Protein AF-A0A958VCL0-F1 (afdb_monomer_lite)

Radius of gyration: 38.36 Å; chains: 1; bounding box: 98×42×83 Å

pLDDT: mean 77.46, std 17.25, range [38.25, 96.06]

Structure (mmCIF, N/CA/C/O backbone):
data_AF-A0A958VCL0-F1
#
_entry.id   AF-A0A958VCL0-F1
#
loop_
_atom_site.group_PDB
_atom_site.id
_atom_site.type_symbol
_atom_site.label_atom_id
_atom_site.label_alt_id
_atom_site.label_comp_id
_atom_site.label_asym_id
_atom_site.label_entity_id
_atom_site.label_seq_id
_atom_site.pdbx_PDB_ins_code
_atom_site.Cartn_x
_atom_site.Cartn_y
_atom_site.Cartn_z
_atom_site.occupancy
_atom_site.B_iso_or_equiv
_atom_site.auth_seq_id
_atom_site.auth_comp_id
_atom_site.auth_asym_id
_atom_site.auth_atom_id
_atom_site.pdbx_PDB_model_num
ATOM 1 N N . MET A 1 1 ? -57.423 8.570 54.992 1.00 38.25 1 MET A N 1
ATOM 2 C CA . MET A 1 1 ? -57.822 9.938 55.390 1.00 38.25 1 MET A CA 1
ATOM 3 C C . MET A 1 1 ? -57.022 10.957 54.572 1.00 38.25 1 MET A C 1
ATOM 5 O O . MET A 1 1 ? -55.964 11.388 55.007 1.00 38.25 1 MET A O 1
ATOM 9 N N . LYS A 1 2 ? -57.457 11.276 53.342 1.00 40.41 2 LYS A N 1
ATOM 10 C CA . LYS A 1 2 ? -56.871 12.360 52.530 1.00 40.41 2 LYS A CA 1
ATOM 11 C C . LYS A 1 2 ? -57.623 13.644 52.895 1.00 40.41 2 LYS A C 1
ATOM 13 O O . LYS A 1 2 ? -58.824 13.718 52.662 1.00 40.41 2 LYS A O 1
ATOM 18 N N . LYS A 1 3 ? -56.954 14.612 53.524 1.00 39.50 3 LYS A N 1
ATOM 19 C CA . LYS A 1 3 ? -57.560 15.912 53.841 1.00 39.50 3 LYS A CA 1
ATOM 20 C C . LYS A 1 3 ? -57.598 16.754 52.563 1.00 39.50 3 LYS A C 1
ATOM 22 O O . LYS A 1 3 ? -56.600 17.357 52.193 1.00 39.50 3 LYS A O 1
ATOM 27 N N . ILE A 1 4 ? -58.740 16.740 51.881 1.00 46.19 4 ILE A N 1
ATOM 28 C CA . ILE A 1 4 ? -59.075 17.684 50.812 1.00 46.19 4 ILE A CA 1
ATOM 29 C C . ILE A 1 4 ? -59.425 19.003 51.504 1.00 46.19 4 ILE A C 1
ATOM 31 O O . ILE A 1 4 ? -60.492 19.133 52.100 1.00 46.19 4 ILE A O 1
ATOM 35 N N . PHE A 1 5 ? -58.494 19.957 51.501 1.00 42.44 5 PHE A N 1
ATOM 36 C CA . PHE A 1 5 ? -58.774 21.324 51.934 1.00 42.44 5 PHE A CA 1
ATOM 37 C C . PHE A 1 5 ? -59.496 22.043 50.793 1.00 42.44 5 PHE A C 1
ATOM 39 O O . PHE A 1 5 ? -58.883 22.644 49.918 1.00 42.44 5 PHE A O 1
ATOM 46 N N . CYS A 1 6 ? -60.822 21.923 50.789 1.00 41.34 6 CYS A N 1
ATOM 47 C CA . CYS A 1 6 ? -61.700 22.707 49.936 1.00 41.34 6 CYS A CA 1
ATOM 48 C C . CYS A 1 6 ? -61.980 24.029 50.662 1.00 41.34 6 CYS A C 1
ATOM 50 O O . CYS A 1 6 ? -62.889 24.114 51.486 1.00 41.34 6 CYS A O 1
ATOM 52 N N . LEU A 1 7 ? -61.152 25.049 50.425 1.00 40.72 7 LEU A N 1
ATOM 53 C CA . LEU A 1 7 ? -61.446 26.409 50.879 1.00 40.72 7 LEU A CA 1
ATOM 54 C C . LEU A 1 7 ? -62.560 26.973 49.990 1.00 40.72 7 LEU A C 1
ATOM 56 O O . LEU A 1 7 ? -62.317 27.537 48.928 1.00 40.72 7 LEU A O 1
ATOM 60 N N . CYS A 1 8 ? -63.803 26.767 50.428 1.00 47.94 8 CYS A N 1
ATOM 61 C CA . CYS A 1 8 ? -64.981 27.445 49.901 1.00 47.94 8 CYS A CA 1
ATOM 62 C C . CYS A 1 8 ? -64.910 28.938 50.251 1.00 47.94 8 CYS A C 1
ATOM 64 O O . CYS A 1 8 ? -65.458 29.371 51.261 1.00 47.94 8 CYS A O 1
ATOM 66 N N . ALA A 1 9 ? -64.258 29.731 49.402 1.00 40.62 9 ALA A N 1
ATOM 67 C CA . ALA A 1 9 ? -64.477 31.170 49.344 1.00 40.62 9 ALA A CA 1
ATOM 68 C C . ALA A 1 9 ? -65.571 31.446 48.302 1.00 40.62 9 ALA A C 1
ATOM 70 O O . ALA A 1 9 ? -65.333 31.512 47.104 1.00 40.62 9 ALA A O 1
ATOM 71 N N . THR A 1 10 ? -66.795 31.455 48.819 1.00 56.41 10 THR A N 1
ATOM 72 C CA . THR A 1 10 ? -67.977 32.221 48.406 1.00 56.41 10 THR A CA 1
ATOM 73 C C . THR A 1 10 ? -67.937 32.971 47.060 1.00 56.41 10 THR A C 1
ATOM 75 O O . THR A 1 10 ? -67.138 33.886 46.889 1.00 56.41 10 THR A O 1
ATOM 78 N N . ILE A 1 11 ? -68.981 32.711 46.256 1.00 47.19 11 ILE A N 1
ATOM 79 C CA . ILE A 1 11 ? -69.617 33.559 45.220 1.00 47.19 11 ILE A CA 1
ATOM 80 C C . ILE A 1 11 ? -69.426 33.065 43.773 1.00 47.19 11 ILE A C 1
ATOM 82 O O . ILE A 1 11 ? -68.390 33.244 43.155 1.00 47.19 11 ILE A O 1
ATOM 86 N N . ALA A 1 12 ? -70.535 32.516 43.261 1.00 46.03 12 ALA A N 1
ATOM 87 C CA . ALA A 1 12 ? -71.034 32.580 41.887 1.00 46.03 12 ALA A CA 1
ATOM 88 C C . ALA A 1 12 ? -70.181 32.017 40.727 1.00 46.03 12 ALA A C 1
ATOM 90 O O . ALA A 1 12 ? -69.169 32.571 40.327 1.00 46.03 12 ALA A O 1
ATOM 91 N N . PHE A 1 13 ? -70.795 31.028 40.068 1.00 46.78 13 PHE A N 1
ATOM 92 C CA . PHE A 1 13 ? -70.632 30.638 38.664 1.00 46.78 13 PHE A CA 1
ATOM 93 C C . PHE A 1 13 ? -69.370 29.862 38.245 1.00 46.78 13 PHE A C 1
ATOM 95 O O . PHE A 1 13 ? -68.238 30.292 38.399 1.00 46.78 13 PHE A O 1
ATOM 102 N N . LEU A 1 14 ? -69.662 28.735 37.579 1.00 38.41 14 LEU A N 1
ATOM 103 C CA . LEU A 1 14 ? -68.785 27.823 36.839 1.00 38.41 14 LEU A CA 1
ATOM 104 C C . LEU A 1 14 ? -67.966 26.846 37.694 1.00 38.41 14 LEU A C 1
ATOM 106 O O . LEU A 1 14 ? -66.845 27.086 38.127 1.00 38.41 14 LEU A O 1
ATOM 110 N N . TRP A 1 15 ? -68.569 25.666 37.854 1.00 43.88 15 TRP A N 1
ATOM 111 C CA . TRP A 1 15 ? -67.950 24.403 38.239 1.00 43.88 15 TRP A CA 1
ATOM 112 C C . TRP A 1 15 ? -66.799 24.055 37.274 1.00 43.88 15 TRP A C 1
ATOM 114 O O . TRP A 1 15 ? -66.959 23.296 36.324 1.00 43.88 15 TRP A O 1
ATOM 124 N N . ALA A 1 16 ? -65.620 24.613 37.521 1.00 40.88 16 ALA A N 1
ATOM 125 C CA . ALA A 1 16 ? -64.364 24.075 37.028 1.00 40.88 16 ALA A CA 1
ATOM 126 C C . ALA A 1 16 ? -63.578 23.584 38.243 1.00 40.88 16 ALA A C 1
ATOM 128 O O . ALA A 1 16 ? -62.664 24.237 38.742 1.00 40.88 16 ALA A O 1
ATOM 129 N N . CYS A 1 17 ? -63.970 22.414 38.753 1.00 41.34 17 CYS A N 1
ATOM 130 C CA . CYS A 1 17 ? -63.070 21.617 39.570 1.00 41.34 17 CYS A CA 1
ATOM 131 C C . CYS A 1 17 ? -61.956 21.156 38.624 1.00 41.34 17 CYS A C 1
ATOM 133 O O . CYS A 1 17 ? -62.102 20.156 37.925 1.00 41.34 17 CYS A O 1
ATOM 135 N N . GLY A 1 18 ? -60.893 21.955 38.513 1.00 42.78 18 GLY A N 1
ATOM 136 C CA . GLY A 1 18 ? -59.684 21.546 37.819 1.00 42.78 18 GLY A CA 1
ATOM 137 C C . GLY A 1 18 ? -59.125 20.338 38.553 1.00 42.78 18 GLY A C 1
ATOM 138 O O . GLY A 1 18 ? -58.501 20.478 39.603 1.00 42.78 18 GLY A O 1
ATOM 139 N N . THR A 1 19 ? -59.398 19.144 38.031 1.00 49.75 19 THR A N 1
ATOM 140 C CA . THR A 1 19 ? -58.640 17.937 38.357 1.00 49.75 19 THR A CA 1
ATOM 141 C C . THR A 1 19 ? -57.157 18.296 38.286 1.00 49.75 19 THR A C 1
ATOM 143 O O . THR A 1 19 ? -56.791 18.955 37.309 1.00 49.75 19 THR A O 1
ATOM 146 N N . PRO A 1 20 ? -56.301 17.923 39.262 1.00 48.69 20 PRO A N 1
ATOM 147 C CA . PRO A 1 20 ? -54.873 18.168 39.127 1.00 48.69 20 PRO A CA 1
ATOM 148 C C . PRO A 1 20 ? -54.431 17.538 37.810 1.00 48.69 20 PRO A C 1
ATOM 150 O O . PRO A 1 20 ? -54.529 16.323 37.632 1.00 48.69 20 PRO A O 1
ATOM 153 N N . THR A 1 21 ? -54.062 18.400 36.865 1.00 52.84 21 THR A N 1
ATOM 154 C CA . THR A 1 21 ? -53.603 18.033 35.530 1.00 52.84 21 THR A CA 1
ATOM 155 C C . THR A 1 21 ? -52.515 16.985 35.717 1.00 52.84 21 THR A C 1
ATOM 157 O O . THR A 1 21 ? -51.585 17.219 36.496 1.00 52.84 21 THR A O 1
ATOM 160 N N . GLU A 1 22 ? -52.669 15.807 35.103 1.00 53.75 22 GLU A N 1
ATOM 161 C CA . GLU A 1 22 ? -51.722 14.700 35.259 1.00 53.75 22 GLU A CA 1
ATOM 162 C C . GLU A 1 22 ? -50.287 15.211 35.061 1.00 53.75 22 GLU A C 1
ATOM 164 O O . GLU A 1 22 ? -49.902 15.591 33.959 1.00 53.75 22 GLU A O 1
ATOM 169 N N . GLY A 1 23 ? -49.505 15.266 36.146 1.00 60.97 23 GLY A N 1
ATOM 170 C CA . GLY A 1 23 ? -48.106 15.700 36.105 1.00 60.97 23 GLY A CA 1
ATOM 171 C C . GLY A 1 23 ? -47.673 16.722 37.157 1.00 60.97 23 GLY A C 1
ATOM 172 O O . GLY A 1 23 ? -46.465 16.889 37.312 1.00 60.97 23 GLY A O 1
ATOM 173 N N . GLN A 1 24 ? -48.586 17.369 37.894 1.00 77.19 24 GLN A N 1
ATOM 174 C CA . GLN A 1 24 ? -48.212 18.343 38.933 1.00 77.19 24 GLN A CA 1
ATOM 175 C C . GLN A 1 24 ? -47.886 17.690 40.288 1.00 77.19 24 GLN A C 1
ATOM 177 O O . GLN A 1 24 ? -48.572 16.763 40.716 1.00 77.19 24 GLN A O 1
ATOM 182 N N . CYS A 1 25 ? -46.867 18.196 40.987 1.00 85.06 25 CYS A N 1
ATOM 183 C CA . CYS A 1 25 ? -46.409 17.674 42.280 1.00 85.06 25 CYS A CA 1
ATOM 184 C C . CYS A 1 25 ? -45.915 18.787 43.216 1.00 85.06 25 CYS A C 1
ATOM 186 O O . CYS A 1 25 ? -45.552 19.873 42.769 1.00 85.06 25 CYS A O 1
ATOM 188 N N . THR A 1 26 ? -45.854 18.506 44.518 1.00 81.12 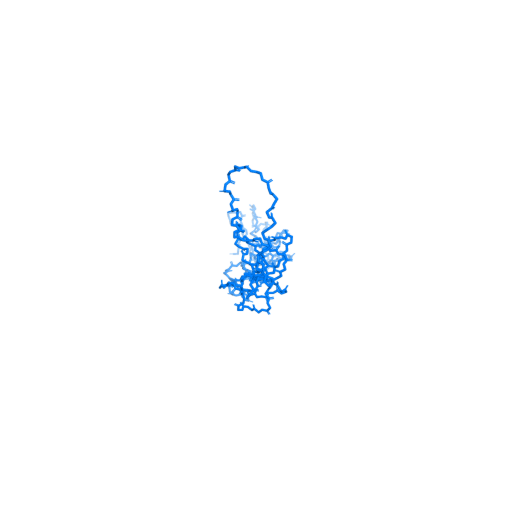26 THR A N 1
ATOM 189 C CA . THR A 1 26 ? -45.197 19.375 45.518 1.00 81.12 26 THR A CA 1
ATOM 190 C C . THR A 1 26 ? -44.029 18.692 46.228 1.00 81.12 26 THR A C 1
ATOM 192 O O . THR A 1 26 ? -43.156 19.363 46.774 1.00 81.12 26 THR A O 1
ATOM 195 N N . LYS A 1 27 ? -44.004 17.359 46.205 1.00 78.12 27 LYS A N 1
ATOM 196 C CA . LYS A 1 27 ? -42.970 16.491 46.776 1.00 78.12 27 LYS A CA 1
ATOM 197 C C . LYS A 1 27 ? -42.937 15.161 46.028 1.00 78.12 27 LYS A C 1
ATOM 199 O O . LYS A 1 27 ? -43.913 14.787 45.382 1.00 78.12 27 LYS A O 1
ATOM 204 N N . ASP A 1 28 ? -41.840 14.425 46.156 1.00 78.50 28 ASP A N 1
ATOM 205 C CA . ASP A 1 28 ? -41.588 13.202 45.376 1.00 78.50 28 ASP A CA 1
ATOM 206 C C . ASP A 1 28 ? -42.670 12.131 45.557 1.00 78.50 28 ASP A C 1
ATOM 208 O O . ASP A 1 28 ? -43.066 11.477 44.602 1.00 78.50 28 ASP A O 1
ATOM 212 N N . THR A 1 29 ? -43.245 12.014 46.757 1.00 79.75 29 THR A N 1
ATOM 213 C CA . THR A 1 29 ? -44.317 11.045 47.049 1.00 79.75 29 THR A CA 1
ATOM 214 C C . THR A 1 29 ? -45.622 11.310 46.297 1.00 79.75 29 THR A C 1
ATOM 216 O O . THR A 1 29 ? -46.523 10.472 46.318 1.00 79.75 29 THR A O 1
ATOM 219 N N . ASP A 1 30 ? -45.766 12.497 45.705 1.00 81.25 30 ASP A N 1
ATOM 220 C CA . ASP A 1 30 ? -46.919 12.848 44.876 1.00 81.25 30 ASP A CA 1
ATOM 221 C C . ASP A 1 30 ? -46.797 12.228 43.471 1.00 81.25 30 ASP A C 1
ATOM 223 O O . ASP A 1 30 ? -47.788 12.114 42.747 1.00 81.25 30 ASP A O 1
ATOM 227 N N . CYS A 1 31 ? -45.590 11.803 43.089 1.00 81.19 31 CYS A N 1
ATOM 228 C CA . CYS A 1 31 ? -45.293 11.212 41.800 1.00 81.19 31 CYS A CA 1
ATOM 229 C C . CYS A 1 31 ? -45.447 9.685 41.830 1.00 81.19 31 CYS A C 1
ATOM 231 O O . CYS A 1 31 ? -45.089 9.009 42.790 1.00 81.19 31 CYS A O 1
ATOM 233 N N . LYS A 1 32 ? -46.022 9.124 40.759 1.00 79.94 32 LYS A N 1
ATOM 234 C CA . LYS A 1 32 ? -46.177 7.670 40.598 1.00 79.94 32 LYS A CA 1
ATOM 235 C C . LYS A 1 32 ? -44.849 7.045 40.157 1.00 79.94 32 LYS A C 1
ATOM 237 O O . LYS A 1 32 ? -44.218 7.565 39.239 1.00 79.94 32 LYS A O 1
ATOM 242 N N . GLY A 1 33 ? -44.497 5.898 40.737 1.00 77.06 33 GLY A N 1
ATOM 243 C CA . GLY A 1 33 ? -43.255 5.179 40.429 1.00 77.06 33 GLY A CA 1
ATOM 244 C C . GLY A 1 33 ? -42.023 5.860 41.029 1.00 77.06 33 GLY A C 1
ATOM 245 O O . GLY A 1 33 ? -42.132 6.541 42.043 1.00 77.06 33 GLY A O 1
ATOM 246 N N . ASP A 1 34 ? -40.872 5.719 40.374 1.00 77.62 34 ASP A N 1
ATOM 247 C CA . ASP A 1 34 ? -39.578 6.258 40.834 1.00 77.62 34 ASP A CA 1
ATOM 248 C C . ASP A 1 34 ? -39.334 7.719 40.394 1.00 77.62 34 ASP A C 1
ATOM 250 O O . ASP A 1 34 ? -38.199 8.173 40.216 1.00 77.62 34 ASP A O 1
ATOM 254 N N . ARG A 1 35 ? -40.412 8.469 40.153 1.00 80.81 35 ARG A N 1
ATOM 255 C CA . ARG A 1 35 ? -40.385 9.859 39.676 1.00 80.81 35 ARG A CA 1
ATOM 256 C C . ARG A 1 35 ? -40.178 10.828 40.840 1.00 80.81 35 ARG A C 1
ATOM 258 O O . ARG A 1 35 ? -40.726 10.625 41.917 1.00 80.81 35 ARG A O 1
ATOM 265 N N . VAL A 1 36 ? -39.444 11.913 40.605 1.00 85.62 36 VAL A N 1
ATOM 266 C CA . VAL A 1 36 ? -39.191 12.975 41.597 1.00 85.62 36 VAL A CA 1
ATOM 267 C C . VAL A 1 36 ? -39.884 14.270 41.205 1.00 85.62 36 VAL A C 1
ATOM 269 O O . VAL A 1 36 ? -40.126 14.534 40.025 1.00 85.62 36 VAL A O 1
ATOM 272 N N . CYS A 1 37 ? -40.205 15.091 42.198 1.00 84.19 37 CYS A N 1
ATOM 273 C CA . CYS A 1 37 ? -40.873 16.357 41.995 1.00 84.19 37 CYS A CA 1
ATOM 274 C C . CYS A 1 37 ? -39.870 17.486 41.775 1.00 84.19 37 CYS A C 1
ATOM 276 O O . CYS A 1 37 ? -39.161 17.903 42.692 1.00 84.19 37 CYS A O 1
ATOM 278 N N . LYS A 1 38 ? -39.842 18.033 40.558 1.00 82.75 38 LYS A N 1
ATOM 279 C CA . LYS A 1 38 ? -38.954 19.139 40.203 1.00 82.75 38 LYS A CA 1
ATOM 280 C C . LYS A 1 38 ? -39.751 20.288 39.607 1.00 82.75 38 LYS A C 1
ATOM 282 O O . LYS A 1 38 ? -40.431 20.127 38.600 1.00 82.75 38 LYS A O 1
ATOM 287 N N . SER A 1 39 ? -39.665 21.457 40.241 1.00 79.56 39 SER A N 1
ATOM 288 C CA . SER A 1 39 ? -40.349 22.684 39.800 1.00 79.56 39 SER A CA 1
ATOM 289 C C . SER A 1 39 ? -41.853 22.501 39.566 1.00 79.56 39 SER A C 1
ATOM 291 O O . SER A 1 39 ? -42.417 23.049 38.623 1.00 79.56 39 SER A O 1
ATOM 293 N N . GLY A 1 40 ? -42.501 21.704 40.417 1.00 80.44 40 GLY A N 1
ATOM 294 C CA . GLY A 1 40 ? -43.935 21.451 40.328 1.00 80.44 40 GLY A CA 1
ATOM 295 C C . GLY A 1 40 ? -44.344 20.374 39.323 1.00 80.44 40 GLY A C 1
ATOM 296 O O . GLY A 1 40 ? -45.542 20.171 39.156 1.00 80.44 40 GLY A O 1
ATOM 297 N N . ALA A 1 41 ? -43.395 19.683 38.677 1.00 82.12 41 ALA A N 1
ATOM 298 C CA . ALA A 1 41 ? -43.659 18.602 37.731 1.00 82.12 41 ALA A CA 1
ATOM 299 C C . ALA A 1 41 ? -42.941 17.298 38.113 1.00 82.12 41 ALA A C 1
ATOM 301 O O . ALA A 1 41 ? -41.775 17.304 38.516 1.00 82.12 41 ALA A O 1
ATOM 302 N N . CYS A 1 42 ? -43.628 16.166 37.957 1.00 84.12 42 CYS A N 1
ATOM 303 C CA . CYS A 1 42 ? -43.010 14.854 38.129 1.00 84.12 42 CYS A CA 1
ATOM 304 C C . CYS A 1 42 ? -42.066 14.565 36.962 1.00 84.12 42 CYS A C 1
ATOM 306 O O . CYS A 1 42 ? -42.498 14.499 35.811 1.00 84.12 42 CYS A O 1
ATOM 308 N N . VAL A 1 43 ? -40.795 14.319 37.247 1.00 80.62 43 VAL A N 1
ATOM 309 C CA . VAL A 1 43 ? -39.790 13.921 36.255 1.00 80.62 43 VAL A CA 1
ATOM 310 C C . VAL A 1 43 ? -39.275 12.533 36.606 1.00 80.62 43 VAL A C 1
ATOM 312 O O . VAL A 1 43 ? -39.072 12.224 37.778 1.00 80.62 43 VAL A O 1
ATOM 315 N N . ASP A 1 44 ? -39.106 11.658 35.619 1.00 76.62 44 ASP A N 1
ATOM 316 C CA . ASP A 1 44 ? -38.486 10.360 35.883 1.00 76.62 44 ASP A CA 1
ATOM 317 C C . ASP A 1 44 ? -37.013 10.548 36.211 1.00 76.62 44 ASP A C 1
ATOM 319 O O . ASP A 1 44 ? -36.269 11.196 35.474 1.00 76.62 44 ASP A O 1
ATOM 323 N N . THR A 1 45 ? -36.589 9.932 37.310 1.00 62.44 45 THR A N 1
ATOM 324 C CA . THR A 1 45 ? -35.170 9.795 37.659 1.00 62.44 45 THR A CA 1
ATOM 325 C C . THR A 1 45 ? -34.426 8.914 36.653 1.00 62.44 45 THR A C 1
ATOM 327 O O . THR A 1 45 ? -33.205 8.996 36.542 1.00 62.44 45 THR A O 1
ATOM 330 N N . THR A 1 46 ? -35.174 8.118 35.883 1.00 54.97 46 THR A N 1
ATOM 331 C CA . THR A 1 46 ? -34.688 7.174 34.876 1.00 54.97 46 THR A CA 1
ATOM 332 C C . THR A 1 46 ? -35.026 7.570 33.437 1.00 54.97 46 THR A C 1
ATOM 334 O O . THR A 1 46 ? -34.544 6.906 32.520 1.00 54.97 46 THR A O 1
ATOM 337 N N . ASN A 1 47 ? -35.735 8.686 33.184 1.00 48.59 47 ASN A N 1
ATOM 338 C CA . ASN A 1 47 ? -35.815 9.245 31.827 1.00 48.59 47 ASN A CA 1
ATOM 339 C C . ASN A 1 47 ? -34.544 10.027 31.495 1.00 48.59 47 ASN A C 1
ATOM 341 O O . ASN A 1 47 ? -34.550 11.232 31.264 1.00 48.59 47 ASN A O 1
ATOM 345 N N . ASN A 1 48 ? -33.463 9.274 31.337 1.00 47.47 48 ASN A N 1
ATOM 346 C CA . ASN A 1 48 ? -32.618 9.481 30.177 1.00 47.47 48 ASN A CA 1
ATOM 347 C C . ASN A 1 48 ? -33.137 8.643 29.000 1.00 47.47 48 ASN A C 1
ATOM 349 O O . ASN A 1 48 ? -32.370 8.057 28.251 1.00 47.47 48 ASN A O 1
ATOM 353 N N . ASN A 1 49 ? -34.459 8.591 28.820 1.00 56.38 49 ASN A N 1
ATOM 354 C CA . ASN A 1 49 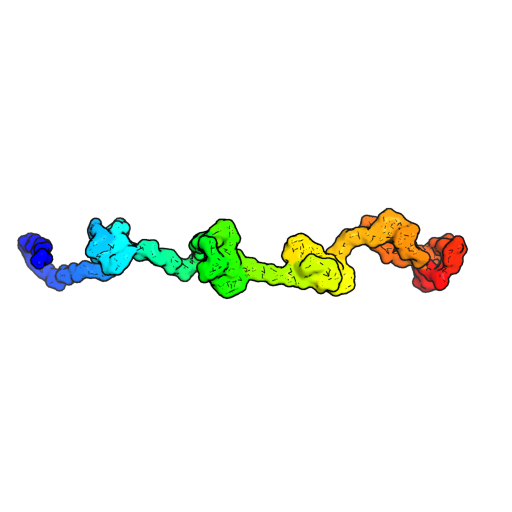? -35.049 8.180 27.559 1.00 56.38 49 ASN A CA 1
ATOM 355 C C . ASN A 1 49 ? -35.061 9.405 26.643 1.00 56.38 49 ASN A C 1
ATOM 357 O O . ASN A 1 49 ? -36.094 9.928 26.226 1.00 56.38 49 ASN A O 1
ATOM 361 N N . ASN A 1 50 ? -33.852 9.913 26.402 1.00 49.59 50 ASN A N 1
ATOM 362 C CA . ASN A 1 50 ? -33.603 10.828 25.323 1.00 49.59 50 ASN A CA 1
ATOM 363 C C . ASN A 1 50 ? -33.561 9.979 24.052 1.00 49.59 50 ASN A C 1
ATOM 365 O O . ASN A 1 50 ? -32.500 9.525 23.621 1.00 49.59 50 ASN A O 1
ATOM 369 N N . ASN A 1 51 ? -34.725 9.785 23.431 1.00 58.66 51 ASN A N 1
ATOM 370 C CA . ASN A 1 51 ? -34.781 9.622 21.983 1.00 58.66 51 ASN A CA 1
ATOM 371 C C . ASN A 1 51 ? -34.342 10.947 21.327 1.00 58.66 51 ASN A C 1
ATOM 373 O O . ASN A 1 51 ? -35.145 11.697 20.782 1.00 58.66 51 ASN A O 1
ATOM 377 N N . ASN A 1 52 ? -33.061 11.254 21.497 1.00 54.16 52 ASN A N 1
ATOM 378 C CA . ASN A 1 52 ? -32.241 12.181 20.744 1.00 54.16 52 ASN A CA 1
ATOM 379 C C . ASN A 1 52 ? -30.816 12.000 21.274 1.00 54.16 52 ASN A C 1
ATOM 381 O O . ASN A 1 52 ? -30.403 12.684 22.205 1.00 54.16 52 ASN A O 1
ATOM 385 N N . ASN A 1 53 ? -30.083 11.047 20.693 1.00 57.12 53 ASN A N 1
ATOM 386 C CA . ASN A 1 53 ? -28.622 11.092 20.634 1.00 57.12 53 ASN A CA 1
ATOM 387 C C . ASN A 1 53 ? -27.946 11.508 21.958 1.00 57.12 53 ASN A C 1
ATOM 389 O O . ASN A 1 53 ? -27.208 12.493 22.012 1.00 57.12 53 ASN A O 1
ATOM 393 N N . ASN A 1 54 ? -28.247 10.808 23.054 1.00 45.84 54 ASN A N 1
ATOM 394 C CA . ASN A 1 54 ? -27.548 11.043 24.305 1.00 45.84 54 ASN A CA 1
ATOM 395 C C . ASN A 1 54 ? -26.555 9.922 24.512 1.00 45.84 54 ASN A C 1
ATOM 397 O O . ASN A 1 54 ? -26.908 8.785 24.800 1.00 45.84 54 ASN A O 1
ATOM 401 N N . ASN A 1 55 ? -25.298 10.300 24.365 1.00 47.78 55 ASN A N 1
ATOM 402 C CA . ASN A 1 55 ? -24.132 9.692 24.967 1.00 47.78 55 ASN A CA 1
ATOM 403 C C . ASN A 1 55 ? -24.306 9.620 26.504 1.00 47.78 55 ASN A C 1
ATOM 405 O O . ASN A 1 55 ? -23.613 10.301 27.262 1.00 47.78 55 ASN A O 1
ATOM 409 N N . THR A 1 56 ? -25.281 8.835 26.962 1.00 52.22 56 THR A N 1
ATOM 410 C CA . THR A 1 56 ? -25.455 8.450 28.355 1.00 52.22 56 THR A CA 1
ATOM 411 C C . THR A 1 56 ? -24.321 7.498 28.641 1.00 52.22 56 THR A C 1
ATOM 413 O O . THR A 1 56 ? -24.243 6.439 28.020 1.00 52.22 56 THR A O 1
ATOM 416 N N . GLY A 1 57 ? -23.369 7.927 29.459 1.00 71.69 57 GLY A N 1
ATOM 417 C CA . GLY A 1 57 ? -22.146 7.165 29.584 1.00 71.69 57 GLY A CA 1
ATOM 418 C C . GLY A 1 57 ? -22.393 5.716 29.990 1.00 71.69 57 GLY A C 1
ATOM 419 O O . GLY A 1 57 ? -23.239 5.437 30.831 1.00 71.69 57 GLY A O 1
ATOM 420 N N . CYS A 1 58 ? -21.670 4.810 29.351 1.00 84.75 58 CYS A N 1
ATOM 421 C CA . CYS A 1 58 ? -21.716 3.380 29.620 1.00 84.75 58 CYS A CA 1
ATOM 422 C C . CYS A 1 58 ? -20.718 3.015 30.728 1.00 84.75 58 CYS A C 1
ATOM 424 O O . CYS A 1 58 ? -19.715 3.708 30.926 1.00 84.75 58 CYS A O 1
ATOM 426 N N . LYS A 1 59 ? -20.947 1.913 31.441 1.00 84.31 59 LYS A N 1
ATOM 427 C CA . LYS A 1 59 ? -19.923 1.298 32.309 1.00 84.31 59 LYS A CA 1
ATOM 428 C C . LYS A 1 59 ? -19.366 0.004 31.725 1.00 84.31 59 LYS A C 1
ATOM 430 O O . LYS A 1 59 ? -18.284 -0.422 32.121 1.00 84.31 59 LYS A O 1
ATOM 435 N N . SER A 1 60 ? -20.093 -0.603 30.795 1.00 81.44 60 SER A N 1
ATOM 436 C CA . SER A 1 60 ? -19.768 -1.877 30.161 1.00 81.44 60 SER A CA 1
ATOM 437 C C . SER A 1 60 ? -20.321 -1.950 28.734 1.00 81.44 60 SER A C 1
ATOM 439 O O . SER A 1 60 ? -21.235 -1.205 28.377 1.00 81.44 60 SER A O 1
ATOM 441 N N . ASP A 1 61 ? -19.770 -2.841 27.906 1.00 81.44 61 ASP A N 1
ATOM 442 C CA . ASP A 1 61 ? -20.167 -3.003 26.496 1.00 81.44 61 ASP A CA 1
ATOM 443 C C . ASP A 1 61 ? -21.637 -3.421 26.336 1.00 81.44 61 ASP A C 1
ATOM 445 O O . ASP A 1 61 ? -22.274 -3.086 25.342 1.00 81.44 61 ASP A O 1
ATOM 449 N N . GLN A 1 62 ? -22.197 -4.113 27.332 1.00 83.56 62 GLN A N 1
ATOM 450 C CA . GLN A 1 62 ? -23.586 -4.581 27.347 1.00 83.56 62 GLN A CA 1
ATOM 451 C C . GLN A 1 62 ? -24.607 -3.436 27.402 1.00 83.56 62 GLN A C 1
ATOM 453 O O . GLN A 1 62 ? -25.771 -3.640 27.068 1.00 83.56 62 GLN A O 1
ATOM 458 N N . GLU A 1 63 ? -24.184 -2.243 27.825 1.00 82.88 63 GLU A N 1
ATOM 459 C CA . GLU A 1 63 ? -25.016 -1.033 27.847 1.00 82.88 63 GLU A CA 1
ATOM 460 C C . GLU A 1 63 ? -25.043 -0.318 26.487 1.00 82.88 63 GLU A C 1
ATOM 462 O O . GLU A 1 63 ? -25.809 0.628 26.303 1.00 82.88 63 GLU A O 1
ATOM 467 N N . CYS A 1 64 ? -24.216 -0.757 25.534 1.00 83.56 64 CYS A N 1
ATOM 468 C CA . CYS A 1 64 ? -24.105 -0.166 24.209 1.00 83.56 64 CYS A CA 1
ATOM 469 C C . CYS A 1 64 ? -24.896 -0.953 23.156 1.00 83.56 64 CYS A C 1
ATOM 471 O O . CYS A 1 64 ? -25.142 -2.153 23.287 1.00 83.56 64 CYS A O 1
ATOM 473 N N . ALA A 1 65 ? -25.308 -0.269 22.083 1.00 82.50 65 ALA A N 1
ATOM 474 C CA . ALA A 1 65 ? -26.020 -0.914 20.984 1.00 82.50 65 ALA A CA 1
ATOM 475 C C . ALA A 1 65 ? -25.133 -1.961 20.288 1.00 82.50 65 ALA A C 1
ATOM 477 O O . ALA A 1 65 ? -23.903 -1.893 20.332 1.00 82.50 65 ALA A O 1
ATOM 478 N N . SER A 1 66 ? -25.747 -2.925 19.598 1.00 78.50 66 SER A N 1
ATOM 479 C CA . SER A 1 66 ? -25.006 -3.950 18.857 1.00 78.50 66 SER A CA 1
ATOM 480 C C . SER A 1 66 ? -23.980 -3.325 17.903 1.00 78.50 66 SER A C 1
ATOM 482 O O . SER A 1 66 ? -24.312 -2.448 17.107 1.00 78.50 66 SER A O 1
ATOM 484 N N . GLY A 1 67 ? -22.726 -3.780 17.986 1.00 73.81 67 GLY A N 1
ATOM 485 C CA . GLY A 1 67 ? -21.610 -3.213 17.218 1.00 73.81 67 GLY A CA 1
ATOM 486 C C . GLY A 1 67 ? -20.932 -2.000 17.870 1.00 73.81 67 GLY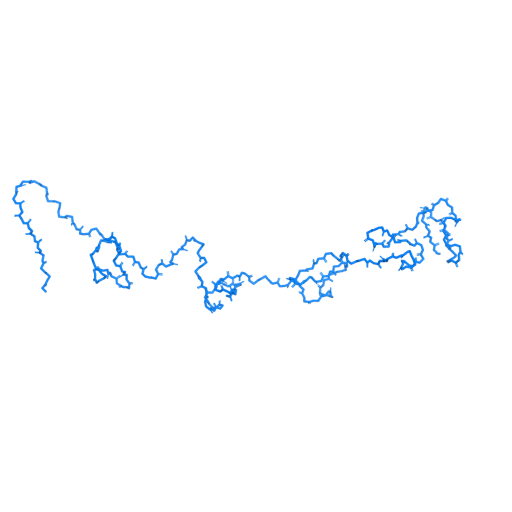 A C 1
ATOM 487 O O . GLY A 1 67 ? -20.092 -1.366 17.233 1.00 73.81 67 GLY A O 1
ATOM 488 N N . GLN A 1 68 ? -21.263 -1.671 19.120 1.00 83.38 68 GLN A N 1
ATOM 489 C CA . GLN A 1 68 ? -20.588 -0.647 19.915 1.00 83.38 68 GLN A CA 1
ATOM 490 C C . GLN A 1 68 ? -19.906 -1.252 21.152 1.00 83.38 68 GLN A C 1
ATOM 492 O O . GLN A 1 68 ? -20.328 -2.283 21.666 1.00 83.38 68 GLN A O 1
ATOM 497 N N . THR A 1 69 ? -18.857 -0.587 21.626 1.00 83.81 69 THR A N 1
ATOM 498 C CA . THR A 1 69 ? -18.129 -0.899 22.864 1.00 83.81 69 THR A CA 1
ATOM 499 C C . THR A 1 69 ? -18.102 0.315 23.772 1.00 83.81 69 THR A C 1
ATOM 501 O O . THR A 1 69 ? -18.082 1.456 23.305 1.00 83.81 69 THR A O 1
ATOM 504 N N . CYS A 1 70 ? -18.054 0.076 25.072 1.00 86.12 70 CYS A N 1
ATOM 505 C CA . CYS A 1 70 ? -17.914 1.113 26.060 1.00 86.12 70 CYS A CA 1
ATOM 506 C C . CYS A 1 70 ? -16.454 1.541 26.207 1.00 86.12 70 CYS A C 1
ATOM 508 O O . CYS A 1 70 ? -15.629 0.847 26.798 1.00 86.12 70 CYS A O 1
ATOM 510 N N . SER A 1 71 ? -16.132 2.731 25.707 1.00 83.56 71 SER A N 1
ATOM 511 C CA . SER A 1 71 ? -14.802 3.320 25.818 1.00 83.56 71 SER A CA 1
ATOM 512 C C . SER A 1 71 ? -14.879 4.658 26.538 1.00 83.56 71 SER A C 1
ATOM 514 O O . SER A 1 71 ? -15.581 5.571 26.106 1.00 83.56 71 SER A O 1
ATOM 516 N N . SER A 1 72 ? -14.179 4.770 27.671 1.00 84.56 72 SER A N 1
ATOM 517 C CA . SER A 1 72 ? -14.128 5.995 28.485 1.00 84.56 72 SER A CA 1
ATOM 518 C C . SER A 1 72 ? -15.511 6.551 28.847 1.00 84.56 72 SER A C 1
ATOM 520 O O . SER A 1 72 ? -15.740 7.761 28.814 1.00 84.56 72 SER A O 1
ATOM 522 N N . GLY A 1 73 ? -16.448 5.659 29.175 1.00 83.12 73 GLY A N 1
ATOM 523 C CA . GLY A 1 73 ? -17.811 6.047 29.511 1.00 83.12 73 GLY A CA 1
ATOM 524 C C . GLY A 1 73 ? -18.606 6.569 28.320 1.00 83.12 73 GLY A C 1
ATOM 525 O O . GLY A 1 73 ? -19.498 7.385 28.510 1.00 83.12 73 GLY A O 1
ATOM 526 N N . LYS A 1 74 ? -18.274 6.151 27.095 1.00 83.75 74 LYS A N 1
ATOM 527 C CA . LYS A 1 74 ? -19.029 6.447 25.876 1.00 83.75 74 LYS A CA 1
ATOM 528 C C . LYS A 1 74 ? -19.166 5.193 25.030 1.00 83.75 74 LYS A C 1
ATOM 530 O O . LYS A 1 74 ? -18.186 4.485 24.812 1.00 83.75 74 LYS A O 1
ATOM 535 N N . CYS A 1 75 ? -20.364 4.947 24.516 1.00 84.00 75 CYS A N 1
ATOM 536 C CA . CYS A 1 75 ? -20.557 3.908 23.516 1.00 84.00 75 CYS A CA 1
ATOM 537 C C . CYS A 1 75 ? -19.952 4.375 22.194 1.00 84.00 75 CYS A C 1
ATOM 539 O O . CYS A 1 75 ? -20.413 5.345 21.591 1.00 84.00 75 CYS A O 1
ATOM 541 N N . THR A 1 76 ? -18.893 3.704 21.762 1.00 80.56 76 THR A N 1
ATOM 542 C CA . THR A 1 76 ? -18.210 3.967 20.500 1.00 80.56 76 THR A CA 1
ATOM 543 C C . THR A 1 76 ? -18.442 2.804 19.557 1.00 80.56 76 THR A C 1
ATOM 545 O O . THR A 1 76 ? -18.434 1.645 19.960 1.00 80.56 76 THR A O 1
ATOM 548 N N . THR A 1 77 ? -18.671 3.097 18.283 1.00 80.81 77 THR A N 1
ATOM 549 C CA . THR A 1 77 ? -18.811 2.051 17.271 1.00 80.81 77 THR A CA 1
ATOM 550 C C . THR A 1 77 ? -17.501 1.286 17.151 1.00 80.81 77 THR A C 1
ATOM 552 O O . THR A 1 77 ? -16.446 1.887 16.926 1.00 80.81 77 THR A O 1
ATOM 555 N N . VAL A 1 78 ? -17.569 -0.041 17.273 1.00 70.19 78 VAL A N 1
ATOM 556 C CA . VAL A 1 78 ? -16.440 -0.917 16.977 1.00 70.19 78 VAL A CA 1
ATOM 557 C C . VAL A 1 78 ? -16.187 -0.779 15.487 1.00 70.19 78 VAL A C 1
ATOM 559 O O . VAL A 1 78 ? -16.926 -1.303 14.656 1.00 70.19 78 VAL A O 1
ATOM 562 N N . THR A 1 79 ? -15.162 -0.014 15.130 1.00 68.31 79 THR A N 1
ATOM 563 C CA . THR A 1 79 ? -14.723 0.026 13.741 1.00 68.31 79 THR A CA 1
ATOM 564 C C . THR A 1 79 ? -14.060 -1.320 13.499 1.00 68.31 79 THR A C 1
ATOM 566 O O . THR A 1 79 ? -12.985 -1.573 14.042 1.00 68.31 79 THR A O 1
ATOM 569 N N . GLN A 1 80 ? -14.726 -2.225 12.774 1.00 70.94 80 GLN A N 1
ATOM 570 C CA . GLN A 1 80 ? -14.076 -3.460 12.349 1.00 70.94 80 GLN A CA 1
ATOM 571 C C . GLN A 1 80 ? -12.786 -3.076 11.629 1.00 70.94 80 GLN A C 1
ATOM 573 O O . GLN A 1 80 ? -12.805 -2.283 10.685 1.00 70.94 80 GLN A O 1
ATOM 578 N N . LYS A 1 81 ? -11.665 -3.601 12.127 1.00 81.75 81 LYS A N 1
ATOM 579 C CA . LYS A 1 81 ? -10.387 -3.442 11.450 1.00 81.75 81 LYS A CA 1
ATOM 580 C C . LYS A 1 81 ? -10.493 -4.128 10.094 1.00 81.75 81 LYS A C 1
ATOM 582 O O . LYS A 1 81 ? -10.887 -5.287 10.016 1.00 81.75 81 LYS A O 1
ATOM 587 N N . GLU A 1 82 ? -10.134 -3.403 9.046 1.00 87.50 82 GLU A N 1
ATOM 588 C CA . GLU A 1 82 ? -9.976 -3.939 7.696 1.00 87.50 82 GLU A CA 1
ATOM 589 C C . GLU A 1 82 ? -8.758 -4.877 7.630 1.00 87.50 82 GLU A C 1
ATOM 591 O O . GLU A 1 82 ? -8.743 -5.800 6.824 1.00 87.50 82 GLU A O 1
ATOM 596 N N . CYS A 1 83 ? -7.751 -4.650 8.481 1.00 92.25 83 CYS A N 1
ATOM 597 C CA . CYS A 1 83 ? -6.499 -5.403 8.527 1.00 92.25 83 CYS A CA 1
ATOM 598 C C . CYS A 1 83 ? -5.890 -5.434 9.940 1.00 92.25 83 CYS A C 1
ATOM 600 O O . CYS A 1 83 ? -6.114 -4.533 10.755 1.00 92.25 83 CYS A O 1
ATOM 602 N N . ASN A 1 84 ? -5.071 -6.448 10.218 1.00 91.00 84 ASN A N 1
ATOM 603 C CA . ASN A 1 84 ? -4.189 -6.532 11.386 1.00 91.00 84 ASN A CA 1
ATOM 604 C C . ASN A 1 84 ? -2.704 -6.442 11.001 1.00 91.00 84 ASN A C 1
ATOM 606 O O . ASN A 1 84 ? -1.887 -6.037 11.828 1.00 91.00 84 ASN A O 1
ATOM 610 N N . ALA A 1 85 ? -2.358 -6.791 9.762 1.00 90.62 85 ALA A N 1
ATOM 611 C CA . ALA A 1 85 ? -1.014 -6.714 9.207 1.00 90.62 85 ALA A CA 1
ATOM 612 C C . ALA A 1 85 ? -1.038 -6.256 7.739 1.00 90.62 85 ALA A C 1
ATOM 614 O O . ALA A 1 85 ? -2.064 -6.330 7.067 1.00 90.62 85 ALA A O 1
ATOM 615 N N . ASP A 1 86 ? 0.113 -5.813 7.221 1.00 89.62 86 ASP A N 1
ATOM 616 C CA . ASP A 1 86 ? 0.263 -5.383 5.820 1.00 89.62 86 ASP A CA 1
ATOM 617 C C . ASP A 1 86 ? -0.195 -6.455 4.820 1.00 89.62 86 ASP A C 1
ATOM 619 O O . ASP A 1 86 ? -0.770 -6.119 3.791 1.00 89.62 86 ASP A O 1
ATOM 623 N N . GLY A 1 87 ? 0.014 -7.738 5.140 1.00 88.50 87 GLY A N 1
ATOM 624 C CA . GLY A 1 87 ? -0.386 -8.865 4.292 1.00 88.50 87 GLY A CA 1
ATOM 625 C C . GLY A 1 87 ? -1.899 -9.065 4.165 1.00 88.50 87 GLY A C 1
ATOM 626 O O . GLY A 1 87 ? -2.340 -9.697 3.210 1.00 88.50 87 GLY A O 1
ATOM 627 N N . ASP A 1 88 ? -2.693 -8.493 5.074 1.00 92.94 88 ASP A N 1
ATOM 628 C CA . ASP A 1 88 ? -4.156 -8.494 4.957 1.00 92.94 88 ASP A CA 1
ATOM 629 C C . ASP A 1 88 ? -4.629 -7.485 3.895 1.00 92.94 88 ASP A C 1
ATOM 631 O O . ASP A 1 88 ? -5.775 -7.521 3.442 1.00 92.94 88 ASP A O 1
ATOM 635 N N . CYS A 1 89 ? -3.744 -6.573 3.480 1.00 89.50 89 CYS A N 1
ATOM 636 C CA . CYS A 1 89 ? -4.015 -5.579 2.461 1.00 89.50 89 CYS A CA 1
ATOM 637 C C . CYS A 1 89 ? -3.539 -6.058 1.081 1.00 89.50 89 CYS A C 1
ATOM 639 O O . CYS A 1 89 ? -2.447 -6.594 0.919 1.00 89.50 89 CYS A O 1
ATOM 641 N N . GLY A 1 90 ? -4.358 -5.824 0.048 1.00 86.31 90 GLY A N 1
ATOM 642 C CA . GLY A 1 90 ? -3.981 -6.114 -1.341 1.00 86.31 90 GLY A CA 1
ATOM 643 C C . GLY A 1 90 ? -2.729 -5.350 -1.806 1.00 86.31 90 GLY A C 1
ATOM 644 O O . GLY A 1 90 ? -2.274 -4.411 -1.152 1.00 86.31 90 GLY A O 1
ATOM 645 N N . ALA A 1 91 ? -2.189 -5.727 -2.969 1.00 82.75 91 ALA A N 1
ATOM 646 C CA . ALA A 1 91 ? -0.937 -5.179 -3.499 1.00 82.75 91 ALA A CA 1
ATOM 647 C C . ALA A 1 91 ? -0.873 -3.635 -3.459 1.00 82.75 91 ALA A C 1
ATOM 649 O O . ALA A 1 91 ? -1.811 -2.942 -3.857 1.00 82.75 91 ALA A O 1
ATOM 650 N N . GLY A 1 92 ? 0.255 -3.099 -2.980 1.00 79.50 92 GLY A N 1
ATOM 651 C CA . GLY A 1 92 ? 0.500 -1.654 -2.881 1.00 79.50 92 GLY A CA 1
ATOM 652 C C . GLY A 1 92 ? -0.154 -0.957 -1.680 1.00 79.50 92 GLY A C 1
ATOM 653 O O . GLY A 1 92 ? -0.082 0.271 -1.576 1.00 79.50 92 GLY A O 1
ATOM 654 N N . LYS A 1 93 ? -0.780 -1.702 -0.763 1.00 89.81 93 LYS A N 1
ATOM 655 C CA . LYS A 1 93 ? -1.374 -1.169 0.468 1.00 89.81 93 LYS A CA 1
ATOM 656 C C . LYS A 1 93 ? -0.676 -1.716 1.714 1.00 89.81 93 LYS A C 1
ATOM 658 O O . LYS A 1 93 ? -0.024 -2.752 1.665 1.00 89.81 93 LYS A O 1
ATOM 663 N N . LYS A 1 94 ? -0.802 -0.987 2.819 1.00 90.81 94 LYS A N 1
ATOM 664 C CA . LYS A 1 94 ? -0.294 -1.341 4.146 1.00 90.81 94 LYS A CA 1
ATOM 665 C C . LYS A 1 94 ? -1.358 -1.116 5.203 1.00 90.81 94 LYS A C 1
ATOM 667 O O . LYS A 1 94 ? -2.232 -0.261 5.032 1.00 90.81 94 LYS A O 1
ATOM 672 N N . CYS A 1 95 ? -1.259 -1.864 6.292 1.00 92.88 95 CYS A N 1
ATOM 673 C CA . CYS A 1 95 ? -2.167 -1.716 7.408 1.00 92.88 95 CYS A CA 1
ATOM 674 C C . CYS A 1 95 ? -1.690 -0.586 8.316 1.00 92.88 95 CYS A C 1
ATOM 676 O O . CYS A 1 95 ? -0.597 -0.642 8.878 1.00 92.88 95 CYS A O 1
ATOM 678 N N . ASN A 1 96 ? -2.493 0.467 8.457 1.00 89.50 96 ASN A N 1
ATOM 679 C CA . ASN A 1 96 ? -2.161 1.536 9.393 1.00 89.50 96 ASN A CA 1
ATOM 680 C C . ASN A 1 96 ? -2.502 1.143 10.843 1.00 89.50 96 ASN A C 1
ATOM 682 O O . ASN A 1 96 ? -3.190 0.159 11.108 1.00 89.50 96 ASN A O 1
ATOM 686 N N . SER A 1 97 ? -2.065 1.958 11.805 1.00 84.81 97 SER A N 1
ATOM 687 C CA . SER A 1 97 ? -2.320 1.734 13.237 1.00 84.81 97 SER A CA 1
ATOM 688 C C . SER A 1 97 ? -3.805 1.736 13.624 1.00 84.81 97 SER A C 1
ATOM 690 O O . SER A 1 97 ? -4.165 1.206 14.674 1.00 84.81 97 SER A O 1
ATOM 692 N N . LEU A 1 98 ? -4.672 2.297 12.777 1.00 86.25 98 LEU A N 1
ATOM 693 C CA . LEU A 1 98 ? -6.126 2.289 12.947 1.00 86.25 98 LEU A CA 1
ATOM 694 C C . LEU A 1 98 ? -6.780 1.022 12.367 1.00 86.25 98 LEU A C 1
ATOM 696 O O . LEU A 1 98 ? -7.999 0.891 12.430 1.00 86.25 98 LEU A O 1
ATOM 700 N N . GLY A 1 99 ? -5.997 0.096 11.803 1.00 89.75 99 GLY A N 1
ATOM 701 C CA . GLY A 1 99 ? -6.499 -1.119 11.167 1.00 89.75 99 GLY A CA 1
ATOM 702 C C . GLY A 1 99 ? -7.177 -0.869 9.821 1.00 89.75 99 GLY A C 1
ATOM 703 O O . GLY A 1 99 ? -8.105 -1.595 9.481 1.00 89.75 99 GLY A O 1
ATOM 704 N N . LYS A 1 100 ? -6.768 0.166 9.075 1.00 90.88 100 LYS A N 1
ATOM 705 C CA . LYS A 1 100 ? -7.230 0.443 7.705 1.00 90.88 100 LYS A CA 1
ATOM 706 C C . LYS A 1 100 ? -6.148 0.154 6.674 1.00 90.88 100 LYS A C 1
ATOM 708 O O . LYS A 1 100 ? -4.983 0.508 6.883 1.00 90.88 100 LYS A O 1
ATOM 713 N N . CYS A 1 101 ? -6.555 -0.388 5.528 1.00 92.12 101 CYS A N 1
ATOM 714 C CA . CYS A 1 101 ? -5.657 -0.604 4.399 1.00 92.12 101 CYS A CA 1
ATOM 715 C C . CYS A 1 101 ? -5.469 0.691 3.610 1.00 92.12 101 CYS A C 1
ATOM 717 O O . CYS A 1 101 ? -6.306 1.081 2.793 1.00 92.12 101 CYS A O 1
ATOM 719 N N . VAL A 1 102 ? -4.336 1.347 3.826 1.00 89.75 102 VAL A N 1
ATOM 720 C CA . VAL A 1 102 ? -3.968 2.592 3.145 1.00 89.75 102 VAL A CA 1
ATOM 721 C C . VAL A 1 102 ? -2.936 2.320 2.059 1.00 89.75 102 VAL A C 1
ATOM 723 O O . VAL A 1 102 ? -2.154 1.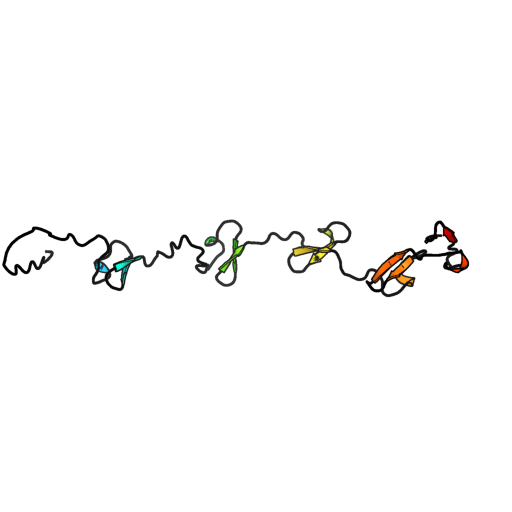379 2.164 1.00 89.75 102 VAL A O 1
ATOM 726 N N . THR A 1 103 ? -2.913 3.132 1.003 1.00 85.94 103 THR A N 1
ATOM 727 C CA . THR A 1 103 ? -1.845 3.064 -0.004 1.00 85.94 103 THR A CA 1
ATOM 728 C C . THR A 1 103 ? -0.499 3.251 0.683 1.00 85.94 103 THR A C 1
ATOM 730 O O . THR A 1 103 ? -0.329 4.198 1.454 1.00 85.94 103 THR A O 1
ATOM 733 N N . SER A 1 104 ? 0.453 2.358 0.415 1.00 76.88 104 SER A N 1
ATOM 734 C CA . SER A 1 104 ? 1.791 2.495 0.976 1.00 76.88 104 SER A CA 1
ATOM 735 C C . SER A 1 104 ? 2.427 3.775 0.437 1.00 76.88 104 SER A C 1
ATOM 737 O O . SER A 1 104 ? 2.660 3.907 -0.762 1.00 76.88 104 SER A O 1
ATOM 739 N N . THR A 1 105 ? 2.674 4.737 1.321 1.00 69.75 105 THR A N 1
ATOM 740 C CA . THR A 1 105 ? 3.469 5.940 1.030 1.00 69.75 105 THR A CA 1
ATOM 741 C C . THR A 1 105 ? 4.945 5.730 1.350 1.00 69.75 105 THR A C 1
ATOM 743 O O . THR A 1 105 ? 5.733 6.673 1.295 1.00 69.75 105 THR A O 1
ATOM 746 N N . GLN A 1 106 ? 5.333 4.503 1.715 1.00 71.88 106 GLN A N 1
ATOM 747 C CA . GLN A 1 106 ? 6.725 4.179 1.962 1.00 71.88 106 GLN A CA 1
ATOM 748 C C . GLN A 1 106 ? 7.494 4.317 0.648 1.00 71.88 106 GLN A C 1
ATOM 750 O O . GLN A 1 106 ? 7.070 3.785 -0.377 1.00 71.88 106 GLN A O 1
ATOM 755 N N . ARG A 1 107 ? 8.618 5.041 0.692 1.00 82.44 107 ARG A N 1
ATOM 756 C CA . ARG A 1 107 ? 9.523 5.132 -0.452 1.00 82.44 107 ARG A CA 1
ATOM 757 C C . ARG A 1 107 ? 9.962 3.727 -0.864 1.00 82.44 107 ARG A C 1
ATOM 759 O O . ARG A 1 107 ? 10.428 2.955 -0.028 1.00 82.44 107 ARG A O 1
ATOM 766 N N . GLU A 1 108 ? 9.798 3.428 -2.144 1.00 85.81 108 GLU A N 1
ATOM 767 C CA . GLU A 1 108 ? 10.310 2.235 -2.817 1.00 85.81 108 GLU A CA 1
ATOM 768 C C . GLU A 1 108 ? 11.835 2.328 -2.989 1.00 85.81 108 GLU A C 1
ATOM 770 O O . GLU A 1 108 ? 12.519 1.313 -2.939 1.00 85.81 108 GLU A O 1
ATOM 775 N N . CYS A 1 109 ? 12.362 3.546 -3.148 1.00 92.50 109 CYS A N 1
ATOM 776 C CA . CYS A 1 109 ? 13.774 3.838 -3.385 1.00 92.50 109 CYS A CA 1
ATOM 777 C C . CYS A 1 109 ? 14.207 5.153 -2.718 1.00 92.50 109 CYS A C 1
ATOM 779 O O . CYS A 1 109 ? 13.394 6.055 -2.491 1.00 92.50 109 CYS A O 1
ATOM 781 N N . ASN A 1 110 ? 15.501 5.280 -2.434 1.00 92.69 110 ASN A N 1
ATOM 782 C CA . ASN A 1 110 ? 16.159 6.532 -2.054 1.00 92.69 110 ASN A CA 1
ATOM 783 C C . ASN A 1 110 ? 17.151 7.010 -3.128 1.00 92.69 110 ASN A C 1
ATOM 785 O O . ASN A 1 110 ? 17.443 8.203 -3.187 1.00 92.69 110 ASN A O 1
ATOM 789 N N . ALA A 1 111 ? 17.645 6.104 -3.973 1.00 92.88 111 ALA A N 1
ATOM 790 C CA . ALA A 1 111 ? 18.531 6.395 -5.092 1.00 92.88 111 ALA A CA 1
ATOM 791 C C . ALA A 1 111 ? 18.202 5.513 -6.306 1.00 92.88 111 ALA A C 1
ATOM 793 O O . ALA A 1 111 ? 17.541 4.483 -6.186 1.00 92.88 111 ALA A O 1
ATOM 794 N N . ASP A 1 112 ? 18.687 5.901 -7.488 1.00 90.38 112 ASP A N 1
ATOM 795 C CA . ASP A 1 112 ? 18.440 5.174 -8.743 1.00 90.38 112 ASP A CA 1
ATOM 796 C C . ASP A 1 112 ? 18.886 3.708 -8.685 1.00 90.38 112 ASP A C 1
ATOM 798 O O . ASP A 1 112 ? 18.208 2.841 -9.231 1.00 90.38 112 ASP A O 1
ATOM 802 N N . GLY A 1 113 ? 19.978 3.425 -7.967 1.00 88.06 113 GLY A N 1
ATOM 803 C CA . GLY A 1 113 ? 20.496 2.067 -7.782 1.00 88.06 113 GLY A CA 1
ATOM 804 C C . GLY A 1 113 ? 19.535 1.119 -7.058 1.00 88.06 113 GLY A C 1
ATOM 805 O O . GLY A 1 113 ? 19.640 -0.092 -7.229 1.00 88.06 113 GLY A O 1
ATOM 806 N N . ASP A 1 114 ? 18.559 1.646 -6.316 1.00 92.19 114 ASP A N 1
ATOM 807 C CA . ASP A 1 114 ? 17.559 0.830 -5.622 1.00 92.19 114 ASP A CA 1
ATOM 808 C C . ASP A 1 114 ? 16.500 0.263 -6.589 1.00 92.19 114 ASP A C 1
ATOM 810 O O . ASP A 1 114 ? 15.791 -0.684 -6.253 1.00 92.19 114 ASP A O 1
ATOM 814 N N . CYS A 1 115 ? 16.367 0.836 -7.792 1.00 90.12 115 CYS A N 1
ATOM 815 C CA . CYS A 1 115 ? 15.251 0.568 -8.701 1.00 90.12 115 CYS A CA 1
ATOM 816 C C . CYS A 1 115 ? 15.476 -0.557 -9.717 1.00 90.12 115 CYS A C 1
ATOM 818 O O . CYS A 1 115 ? 14.560 -0.873 -10.484 1.00 90.12 115 CYS A O 1
ATOM 820 N N . GLY A 1 116 ? 16.653 -1.185 -9.708 1.00 87.06 116 GLY A N 1
ATOM 821 C CA . GLY A 1 116 ? 17.049 -2.168 -10.713 1.00 87.06 116 GLY A CA 1
ATOM 822 C C . GLY A 1 116 ? 17.229 -1.558 -12.110 1.00 87.06 116 GLY A C 1
ATOM 823 O O . GLY A 1 116 ? 17.027 -0.361 -12.325 1.00 87.06 116 GLY A O 1
ATOM 824 N N . ALA A 1 117 ? 17.623 -2.394 -13.071 1.00 88.75 117 ALA A N 1
ATOM 825 C CA . ALA A 1 117 ? 17.909 -1.950 -14.433 1.00 88.75 117 ALA A CA 1
ATOM 826 C C . ALA A 1 117 ? 16.675 -1.339 -15.131 1.00 88.75 117 ALA A C 1
ATOM 828 O O . ALA A 1 117 ? 15.529 -1.746 -14.909 1.00 88.75 117 ALA A O 1
ATOM 829 N N . GLY A 1 118 ? 16.916 -0.333 -15.967 1.00 87.94 118 GLY A N 1
ATOM 830 C CA . GLY A 1 118 ? 15.929 0.403 -16.755 1.00 87.94 118 GLY A CA 1
ATOM 831 C C . GLY A 1 118 ? 15.110 1.426 -15.964 1.00 87.94 118 GLY A C 1
ATOM 832 O O . GLY A 1 118 ? 14.222 2.076 -16.522 1.00 87.94 118 GLY A O 1
ATOM 833 N N . LYS A 1 119 ? 15.371 1.597 -14.661 1.00 92.75 119 LYS A N 1
ATOM 834 C CA . LYS A 1 119 ? 14.569 2.452 -13.776 1.00 92.75 119 LYS A CA 1
ATOM 835 C C . LYS A 1 119 ? 15.417 3.437 -12.978 1.00 92.75 119 LYS A C 1
ATOM 837 O O . LYS A 1 119 ? 16.612 3.247 -12.787 1.00 92.75 119 LYS A O 1
ATOM 842 N N . LYS A 1 120 ? 14.781 4.519 -12.534 1.00 92.88 120 LYS A N 1
ATOM 843 C CA . LYS A 1 120 ? 15.350 5.555 -11.668 1.00 92.88 120 LYS A CA 1
ATOM 844 C C . LYS A 1 120 ? 14.401 5.895 -10.530 1.00 92.88 120 LYS A C 1
ATOM 846 O O . LYS A 1 120 ? 13.187 5.700 -10.648 1.00 92.88 120 LYS A O 1
ATOM 851 N N . CYS A 1 121 ? 14.952 6.447 -9.461 1.00 94.81 121 CYS A N 1
ATOM 852 C CA . CYS A 1 121 ? 14.184 6.890 -8.319 1.00 94.81 121 CYS A CA 1
ATOM 853 C C . CYS A 1 121 ? 13.703 8.324 -8.535 1.00 94.81 121 CYS A C 1
ATOM 855 O O . CYS A 1 121 ? 14.495 9.246 -8.730 1.00 94.81 121 CYS A O 1
ATOM 857 N N . ASN A 1 122 ? 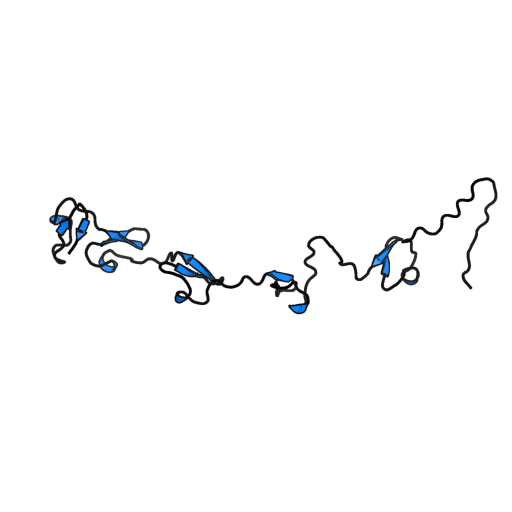12.389 8.542 -8.517 1.00 92.69 122 ASN A N 1
ATOM 858 C CA . ASN A 1 122 ? 11.853 9.899 -8.565 1.00 92.69 122 ASN A CA 1
ATOM 859 C C . ASN A 1 122 ? 11.853 10.562 -7.174 1.00 92.69 122 ASN A C 1
ATOM 861 O O . ASN A 1 122 ? 12.064 9.920 -6.148 1.00 92.69 122 ASN A O 1
ATOM 865 N N . SER A 1 123 ? 11.553 11.861 -7.119 1.00 91.19 123 SER A N 1
ATOM 866 C CA . SER A 1 123 ? 11.506 12.634 -5.866 1.00 91.19 123 SER A CA 1
ATOM 867 C C . SER A 1 123 ? 10.444 12.158 -4.866 1.00 91.19 123 SER A C 1
ATOM 869 O O . SER A 1 123 ? 10.534 12.464 -3.678 1.00 91.19 123 SER A O 1
ATOM 871 N N . LEU A 1 124 ? 9.451 11.394 -5.326 1.00 89.50 124 LEU A N 1
ATOM 872 C CA . LEU A 1 124 ? 8.437 10.763 -4.481 1.00 89.50 124 LEU A CA 1
ATOM 873 C C . LEU A 1 124 ? 8.914 9.414 -3.914 1.00 89.50 124 LEU A C 1
ATOM 875 O O . LEU A 1 124 ? 8.172 8.769 -3.177 1.00 89.50 124 LEU A O 1
ATOM 879 N N . GLY A 1 125 ? 10.136 8.989 -4.251 1.00 91.00 125 GLY A N 1
ATOM 880 C CA . GLY A 1 125 ? 10.704 7.700 -3.880 1.00 91.00 125 GLY A CA 1
ATOM 881 C C . GLY A 1 125 ? 10.022 6.525 -4.565 1.00 91.00 125 GLY A C 1
ATOM 882 O O . GLY A 1 125 ? 9.864 5.485 -3.938 1.00 91.00 125 GLY A O 1
ATOM 883 N N . LYS A 1 126 ? 9.573 6.692 -5.814 1.00 90.88 126 LYS A N 1
ATOM 884 C CA . LYS A 1 126 ? 9.068 5.606 -6.662 1.00 90.88 126 LYS A CA 1
ATOM 885 C C . LYS A 1 126 ? 10.041 5.268 -7.775 1.00 90.88 126 LYS A C 1
ATOM 887 O O . LYS A 1 126 ? 10.628 6.168 -8.383 1.00 90.88 126 LYS A O 1
ATOM 892 N N . CYS A 1 127 ? 10.111 3.983 -8.102 1.00 92.56 127 CYS A N 1
ATOM 893 C CA . CYS A 1 127 ? 10.900 3.500 -9.222 1.00 92.56 127 CYS A CA 1
ATOM 894 C C . CYS A 1 127 ? 10.135 3.659 -10.534 1.00 92.56 127 CYS A C 1
ATOM 896 O O . CYS A 1 127 ? 9.153 2.964 -10.797 1.00 92.56 127 CYS A O 1
ATOM 898 N N . ILE A 1 128 ? 10.600 4.578 -11.374 1.00 91.06 128 ILE A N 1
ATOM 899 C CA . ILE A 1 128 ? 10.009 4.878 -12.681 1.00 91.06 128 ILE A CA 1
ATOM 900 C C . ILE A 1 128 ? 10.978 4.508 -13.800 1.00 91.06 128 ILE A C 1
ATOM 902 O O . ILE A 1 128 ? 12.185 4.486 -13.583 1.00 91.06 128 ILE A O 1
ATOM 906 N N . ALA A 1 129 ? 10.468 4.236 -15.001 1.00 91.38 129 ALA A N 1
ATOM 907 C CA . ALA A 1 129 ? 11.319 3.957 -16.154 1.00 91.38 129 ALA A CA 1
ATOM 908 C C . ALA A 1 129 ? 12.248 5.146 -16.462 1.00 91.38 129 ALA A C 1
ATOM 910 O O . ALA A 1 129 ? 11.827 6.309 -16.413 1.00 91.38 129 ALA A O 1
ATOM 911 N N . LYS A 1 130 ? 13.511 4.857 -16.792 1.00 93.25 130 LYS A N 1
ATOM 912 C CA . LYS A 1 130 ? 14.416 5.847 -17.382 1.00 93.25 130 LYS A CA 1
ATOM 913 C C . LYS A 1 130 ? 13.964 6.118 -18.813 1.00 93.25 130 LYS A C 1
ATOM 915 O O . LYS A 1 130 ? 13.775 5.191 -19.596 1.00 93.25 130 LYS A O 1
ATOM 920 N N . THR A 1 131 ? 13.782 7.392 -19.132 1.00 93.69 131 THR A N 1
ATOM 921 C CA . THR A 1 131 ? 13.478 7.850 -20.486 1.00 93.69 131 THR A CA 1
ATOM 922 C C . THR A 1 131 ? 14.767 8.114 -21.247 1.00 93.69 131 THR A C 1
ATOM 924 O O . THR A 1 131 ? 15.693 8.679 -20.667 1.00 93.69 131 THR A O 1
ATOM 927 N N . CYS A 1 132 ? 14.797 7.787 -22.532 1.00 94.88 132 CYS A N 1
ATOM 928 C CA . CYS A 1 132 ? 15.973 7.934 -23.387 1.00 94.88 132 CYS A CA 1
ATOM 929 C C . CYS A 1 132 ? 15.589 8.461 -24.776 1.00 94.88 132 CYS A C 1
ATOM 931 O O . CYS A 1 132 ? 14.460 8.281 -25.233 1.00 94.88 132 CYS A O 1
ATOM 933 N N . SER A 1 133 ? 16.539 9.113 -25.442 1.00 96.06 133 SER A N 1
ATOM 934 C CA . SER A 1 133 ? 16.496 9.471 -26.867 1.00 96.06 133 SER A CA 1
ATOM 935 C C . SER A 1 133 ? 17.456 8.609 -27.699 1.00 96.06 133 SER A C 1
ATOM 937 O O . SER A 1 133 ? 17.273 8.491 -28.909 1.00 96.06 133 SER A O 1
ATOM 939 N N . GLY A 1 134 ? 18.449 7.980 -27.063 1.00 94.12 134 GLY A N 1
ATOM 940 C CA . GLY A 1 134 ? 19.317 6.962 -27.654 1.00 94.12 134 GLY A CA 1
ATOM 941 C C . GLY A 1 134 ? 20.005 6.097 -26.594 1.00 94.12 134 GLY A C 1
ATOM 942 O O . GLY A 1 134 ? 19.900 6.366 -25.401 1.00 94.12 134 GLY A O 1
ATOM 943 N N . ASP A 1 135 ? 20.718 5.053 -27.025 1.00 92.56 135 ASP A N 1
ATOM 944 C CA . ASP A 1 135 ? 21.335 4.055 -26.127 1.00 92.56 135 ASP A CA 1
ATOM 945 C C . ASP A 1 135 ? 22.336 4.660 -25.128 1.00 92.56 135 ASP A C 1
ATOM 947 O O . ASP A 1 135 ? 22.493 4.154 -24.022 1.00 92.56 135 ASP A O 1
ATOM 951 N N . LEU A 1 136 ? 22.980 5.774 -25.488 1.00 92.62 136 LEU A N 1
ATOM 952 C CA . LEU A 1 136 ? 23.930 6.479 -24.621 1.00 92.62 136 LEU A CA 1
ATOM 953 C C . LEU A 1 136 ? 23.270 7.165 -23.413 1.00 92.62 136 LEU A C 1
ATOM 955 O O . LEU A 1 136 ? 23.974 7.530 -22.475 1.00 92.62 136 LEU A O 1
ATOM 959 N N . ASP A 1 137 ? 21.945 7.333 -23.425 1.00 92.19 137 ASP A N 1
ATOM 960 C CA . ASP A 1 137 ? 21.191 7.850 -22.277 1.00 92.19 137 ASP A CA 1
ATOM 961 C C . ASP A 1 137 ? 20.908 6.755 -21.227 1.00 92.19 137 ASP A C 1
ATOM 963 O O . ASP A 1 137 ? 20.434 7.054 -20.127 1.00 92.19 137 ASP A O 1
ATOM 967 N N . CYS A 1 138 ? 21.163 5.488 -21.570 1.00 91.56 138 CYS A N 1
ATOM 968 C CA . CYS A 1 138 ? 20.922 4.323 -20.725 1.00 91.56 138 CYS A CA 1
ATOM 969 C C . CYS A 1 138 ? 22.210 3.812 -20.062 1.00 91.56 138 CYS A C 1
ATOM 971 O O . CYS A 1 138 ? 23.323 4.211 -20.415 1.00 91.56 138 CYS A O 1
ATOM 973 N N . ASP A 1 139 ? 22.073 2.926 -19.070 1.00 89.19 139 ASP A N 1
ATOM 974 C CA . ASP A 1 139 ? 23.238 2.342 -18.407 1.00 89.19 139 ASP A CA 1
ATOM 975 C C . ASP A 1 139 ? 23.895 1.260 -19.278 1.00 89.19 139 ASP A C 1
ATOM 977 O O . ASP A 1 139 ? 23.482 0.098 -19.311 1.00 89.19 139 ASP A O 1
ATOM 981 N N . ILE A 1 140 ? 24.979 1.653 -19.947 1.00 85.75 140 ILE A N 1
ATOM 982 C CA . ILE A 1 140 ? 25.786 0.783 -20.809 1.00 85.75 140 ILE A CA 1
ATOM 983 C C . ILE A 1 140 ? 26.440 -0.352 -20.000 1.00 85.75 140 ILE A C 1
ATOM 985 O O . ILE A 1 140 ? 26.643 -1.442 -20.532 1.00 85.75 140 ILE A O 1
ATOM 989 N N . THR A 1 141 ? 26.741 -0.142 -18.712 1.00 86.69 141 THR A N 1
ATOM 990 C CA . THR A 1 141 ? 27.358 -1.180 -17.861 1.00 86.69 141 THR A CA 1
ATOM 991 C C . THR A 1 141 ? 26.379 -2.298 -17.513 1.00 86.69 141 THR A C 1
ATOM 993 O O . THR A 1 141 ? 26.782 -3.452 -17.383 1.00 86.69 141 THR A O 1
ATOM 996 N N . SER A 1 142 ? 25.089 -1.962 -17.460 1.00 85.25 142 SER A N 1
ATOM 997 C CA . SER A 1 142 ? 23.969 -2.900 -17.326 1.00 85.25 142 SER A CA 1
ATOM 998 C C . SER A 1 142 ? 23.446 -3.394 -18.683 1.00 85.25 142 SER A C 1
ATOM 1000 O O . SER A 1 142 ? 22.444 -4.106 -18.735 1.00 85.25 142 SER A O 1
ATOM 1002 N N . ASN A 1 143 ? 24.142 -3.051 -19.775 1.00 89.38 143 ASN A N 1
ATOM 1003 C CA . ASN A 1 143 ? 23.837 -3.456 -21.145 1.00 89.38 143 ASN A CA 1
ATOM 1004 C C . ASN A 1 143 ? 22.450 -2.986 -21.639 1.00 89.38 143 ASN A C 1
ATOM 1006 O O . ASN A 1 143 ? 21.848 -3.630 -22.502 1.00 89.38 143 ASN A O 1
ATOM 1010 N N . GLU A 1 144 ? 21.959 -1.868 -21.094 1.00 92.06 144 GLU A N 1
ATOM 1011 C CA . GLU A 1 144 ? 20.655 -1.294 -21.426 1.00 92.06 144 GLU A CA 1
ATOM 1012 C C . GLU A 1 144 ? 20.643 -0.648 -22.822 1.00 92.06 144 GLU A C 1
ATOM 1014 O O . GLU A 1 144 ? 21.628 -0.053 -23.266 1.00 92.06 144 GLU A O 1
ATOM 1019 N N . LYS A 1 145 ? 19.492 -0.711 -23.497 1.00 94.19 145 LYS A N 1
ATOM 1020 C CA . LYS A 1 145 ? 19.224 -0.072 -24.791 1.00 94.19 145 LYS A CA 1
ATOM 1021 C C . LYS A 1 145 ? 17.979 0.791 -24.739 1.00 94.19 145 LYS A C 1
ATOM 1023 O O . LYS A 1 145 ? 17.039 0.509 -23.992 1.00 94.19 145 LYS A O 1
ATOM 1028 N N . CYS A 1 146 ? 17.951 1.810 -25.586 1.00 95.19 146 CYS A N 1
ATOM 1029 C CA . CYS A 1 146 ? 16.798 2.670 -25.736 1.00 95.19 146 CYS A CA 1
ATOM 1030 C C . CYS A 1 146 ? 15.790 2.055 -26.707 1.00 95.19 146 CYS A C 1
ATOM 1032 O O . CYS A 1 146 ? 15.988 2.043 -27.922 1.00 95.19 146 CYS A O 1
ATOM 1034 N N . VAL A 1 147 ? 14.670 1.570 -26.175 1.00 95.12 147 VAL A N 1
ATOM 1035 C CA . VAL A 1 147 ? 13.576 1.006 -26.972 1.00 95.12 147 VAL A CA 1
ATOM 1036 C C . VAL A 1 147 ? 12.321 1.827 -26.727 1.00 95.12 147 VAL A C 1
ATOM 1038 O O . VAL A 1 147 ? 11.829 1.920 -25.605 1.00 95.12 147 VAL A O 1
ATOM 1041 N N . SER A 1 148 ? 11.799 2.447 -27.788 1.00 94.00 148 SER A N 1
ATOM 1042 C CA . SER A 1 148 ? 10.579 3.271 -27.735 1.00 94.00 148 SER A CA 1
ATOM 1043 C C . SER A 1 148 ? 10.614 4.356 -26.645 1.00 94.00 148 SER A C 1
ATOM 1045 O O . SER A 1 148 ? 9.597 4.653 -26.019 1.00 94.00 148 SER A O 1
ATOM 1047 N N . GLY A 1 149 ? 11.791 4.942 -26.409 1.00 93.19 149 GLY A N 1
ATOM 1048 C CA . GLY A 1 149 ? 11.994 6.003 -25.423 1.00 93.19 149 GLY A CA 1
ATOM 1049 C C . GLY A 1 149 ? 12.174 5.533 -23.976 1.00 93.19 149 GLY A C 1
ATOM 1050 O O . GLY A 1 149 ? 12.187 6.378 -23.082 1.00 93.19 149 GLY A O 1
ATOM 1051 N N . ALA A 1 150 ? 12.321 4.226 -23.729 1.00 93.12 150 ALA A N 1
ATOM 1052 C CA . ALA A 1 150 ? 12.608 3.657 -22.412 1.00 93.12 150 ALA A CA 1
ATOM 1053 C C . ALA A 1 150 ? 13.887 2.804 -22.420 1.00 93.12 150 ALA A C 1
ATOM 1055 O O . ALA A 1 150 ? 14.134 2.060 -23.371 1.00 93.12 150 ALA A O 1
ATOM 1056 N N . CYS A 1 151 ? 14.674 2.884 -21.345 1.00 94.00 151 CYS A N 1
ATOM 1057 C CA . CYS A 1 151 ? 15.833 2.012 -21.153 1.00 94.00 151 CYS A CA 1
ATOM 1058 C C . CYS A 1 151 ? 15.387 0.615 -20.707 1.00 94.00 151 CYS A C 1
ATOM 1060 O O . CYS A 1 151 ? 14.694 0.471 -19.696 1.00 94.00 151 CYS A O 1
ATOM 1062 N N . VAL A 1 152 ? 15.793 -0.408 -21.456 1.00 91.50 152 VAL A N 1
ATOM 1063 C CA . VAL A 1 152 ? 15.499 -1.827 -21.192 1.00 91.50 152 VAL A CA 1
ATOM 1064 C C . VAL A 1 152 ? 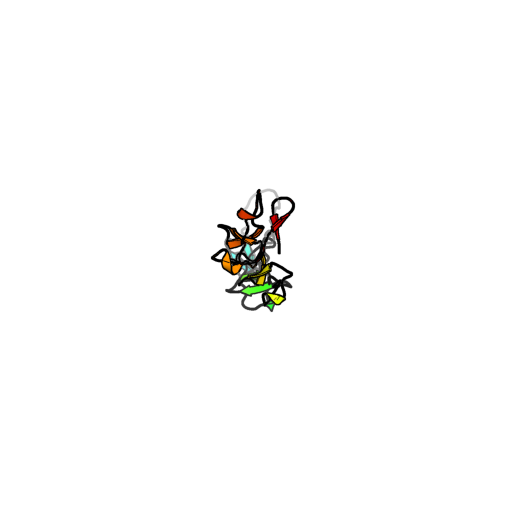16.772 -2.662 -21.338 1.00 91.50 152 VAL A C 1
ATOM 1066 O O . VAL A 1 152 ? 17.662 -2.266 -22.083 1.00 91.50 152 VAL A O 1
ATOM 1069 N N . VAL A 1 153 ? 16.860 -3.797 -20.638 1.00 89.12 153 VAL A N 1
ATOM 1070 C CA . VAL A 1 153 ? 17.957 -4.781 -20.778 1.00 89.12 153 VAL A CA 1
ATOM 1071 C C . VAL A 1 153 ? 17.629 -5.785 -21.876 1.00 89.12 153 VAL A C 1
ATOM 1073 O O . VAL A 1 153 ? 16.454 -6.219 -21.919 1.00 89.12 153 VAL A O 1
#

Foldseek 3Di:
DDDPPPPPPDDDDDPPPPDPDPFFDDAQVVDPDCWTHDPRGTDHPPPVVPPPDDQQFDPFQVVEDPQWTHDPRGTDGNPPQCADFQVSEPPQWTQDPVNDTHGDQDQCADFQVSQDAQWTQDPSNDTDGQFDPFQVSGDVVSVWTQDPRTTDD

Secondary structure (DSSP, 8-state):
---------------------TTB-SSGGGSSSSEEEETTEEEESS----TTT-----SSGGGSPTTEEEETTEEEE----S-SSGGGSPTTEEE-TTS-EEE--S-S-SSGGGG-TTEEE-TTS-EEEPB-SSGGGS-GGGT-EEETTEEE-

Sequence (153 aa):
MKKIFCLCATIAFLWACGTPTEGQCTKDTDCKGDRVCKSGACVDTTNNNNNNNNNTGCKSDQECASGQTCSSGKCTTVTQKECNADGDCGAGKKCNSLGKCVTSTQRECNADGDCGAGKKCNSLGKCIAKTCSGDLDCDITSNEKCVSGACVV